Protein AF-A0A377ZJ27-F1 (afdb_monomer_lite)

Secondary structure (DSSP, 8-state):
--S-TTT-SPPPPEEEEEBTEEEETT--EEE-SSGGGTTTTT-BT-HHHHHHHHHHHHT-S--SS-----

pLDDT: mean 88.23, std 12.77, range [40.06, 98.0]

Radius of gyration: 16.58 Å; chains: 1; bounding box: 38×23×46 Å

Foldseek 3Di:
DQCCPVPDDGGFAFDDWFFQWTAGPVGDIDRDPCCVVPPQPRTPPDPVVVVVVVVVPVVPPDDPDDDDDD

InterPro domains:
  IPR005814 Aminotransferase class-III [PF00202] (10-59)
  IPR015421 Pyridoxal phosphate-dependent transferase, major domain [G3DSA:3.40.640.10] (47-64)
  IPR015422 Pyridoxal phosphate-dependent transferase, small domain [G3DSA:3.90.1150.10] (1-46)
  IPR015424 Pyridoxal phosphate-dependent transferase [SSF53383] (3-61)

Structure (mmCIF, N/CA/C/O backbone):
data_AF-A0A377ZJ27-F1
#
_entry.id   AF-A0A377ZJ27-F1
#
loop_
_atom_site.group_PDB
_atom_site.id
_atom_site.type_symbol
_atom_site.label_atom_id
_atom_site.label_alt_id
_atom_site.label_comp_id
_atom_site.label_asym_id
_atom_site.label_entity_id
_atom_site.label_seq_id
_atom_site.pdbx_PDB_ins_code
_atom_site.Cartn_x
_atom_site.Cartn_y
_atom_site.Cartn_z
_atom_site.occupancy
_atom_site.B_iso_or_equiv
_atom_site.auth_seq_id
_atom_site.auth_comp_id
_atom_site.auth_asym_id
_atom_site.auth_atom_id
_atom_site.pdbx_PDB_model_num
ATOM 1 N N . MET A 1 1 ? 1.210 12.660 10.703 1.00 56.53 1 MET A N 1
ATOM 2 C CA . MET A 1 1 ? 1.249 12.211 12.118 1.00 56.53 1 MET A CA 1
ATOM 3 C C . MET A 1 1 ? 0.514 10.872 12.216 1.00 56.53 1 MET A C 1
ATOM 5 O O . MET A 1 1 ? -0.504 10.750 11.553 1.00 56.53 1 MET A O 1
ATOM 9 N N . ARG A 1 2 ? 1.023 9.864 12.951 1.00 75.69 2 ARG A N 1
ATOM 10 C CA . ARG A 1 2 ? 0.417 8.505 13.046 1.00 75.69 2 ARG A CA 1
ATOM 11 C C . ARG A 1 2 ? -0.033 8.106 14.462 1.00 75.69 2 ARG A C 1
ATOM 13 O O . ARG A 1 2 ? -0.632 7.059 14.632 1.00 75.69 2 ARG A O 1
ATOM 20 N N . ALA A 1 3 ? 0.244 8.938 15.467 1.00 75.25 3 ALA A N 1
ATOM 21 C CA . ALA A 1 3 ? 0.015 8.626 16.881 1.00 75.25 3 ALA A CA 1
ATOM 22 C C . ALA A 1 3 ? -1.420 8.909 17.374 1.00 75.25 3 ALA A C 1
ATOM 24 O O . ALA A 1 3 ? -1.667 8.842 18.569 1.00 75.25 3 ALA A O 1
ATOM 25 N N . PHE A 1 4 ? -2.346 9.270 16.476 1.00 77.25 4 PHE A N 1
ATOM 26 C CA . PHE A 1 4 ? -3.772 9.513 16.764 1.00 77.25 4 PHE A CA 1
ATOM 27 C C . PHE A 1 4 ? -4.051 10.590 17.839 1.00 77.25 4 PHE A C 1
ATOM 29 O O . PHE A 1 4 ? -5.193 10.799 18.235 1.00 77.25 4 PHE A O 1
ATOM 36 N N . THR A 1 5 ? -3.046 11.378 18.238 1.00 74.50 5 THR A N 1
ATOM 37 C CA . THR A 1 5 ? -3.160 12.409 19.288 1.00 74.50 5 THR A CA 1
ATOM 38 C C . THR A 1 5 ? -4.178 13.509 18.977 1.00 74.50 5 THR A C 1
ATOM 40 O O . THR A 1 5 ? -4.641 14.173 19.893 1.00 74.50 5 THR A O 1
ATOM 43 N N . GLY A 1 6 ? -4.528 13.714 17.703 1.00 76.12 6 GLY A N 1
ATOM 44 C CA . GLY A 1 6 ? -5.540 14.690 17.281 1.00 76.12 6 GLY A CA 1
ATOM 45 C C . GLY A 1 6 ? -6.984 14.175 17.280 1.00 76.12 6 GLY A C 1
ATOM 46 O O . GLY A 1 6 ? -7.895 14.979 17.134 1.00 76.12 6 GLY A O 1
ATOM 47 N N . VAL A 1 7 ? -7.202 12.863 17.417 1.00 80.69 7 VAL A N 1
ATOM 48 C CA . VAL A 1 7 ? -8.538 12.231 17.362 1.00 80.69 7 VAL A CA 1
ATOM 49 C C . VAL A 1 7 ? -8.843 11.348 18.578 1.00 80.69 7 VAL A C 1
ATOM 51 O O . VAL A 1 7 ? -9.989 10.957 18.775 1.00 80.69 7 VAL A O 1
ATOM 54 N N . GLY A 1 8 ? -7.839 11.071 19.418 1.00 75.25 8 GLY A N 1
ATOM 55 C CA . GLY A 1 8 ? -7.952 10.151 20.549 1.00 75.25 8 GLY A CA 1
ATOM 56 C C . GLY A 1 8 ? -7.949 8.677 20.123 1.00 75.25 8 GLY A C 1
ATOM 57 O O . GLY A 1 8 ? -8.071 8.344 18.946 1.00 75.25 8 GLY A O 1
ATOM 58 N N . GLY A 1 9 ? -7.794 7.782 21.102 1.00 80.31 9 GLY A N 1
ATOM 59 C CA . GLY A 1 9 ? -7.759 6.332 20.882 1.00 80.31 9 GLY A CA 1
ATOM 60 C C . GLY A 1 9 ? -6.368 5.760 20.587 1.00 80.31 9 GLY A C 1
ATOM 61 O O . GLY A 1 9 ? -5.356 6.460 20.616 1.00 80.31 9 GLY A O 1
ATOM 62 N N . THR A 1 10 ? -6.328 4.451 20.337 1.00 82.31 10 THR A N 1
ATOM 63 C CA . THR A 1 10 ? -5.098 3.704 20.036 1.00 82.31 10 THR A CA 1
ATOM 64 C C . THR A 1 10 ? -4.817 3.741 18.529 1.00 82.31 10 THR A C 1
ATOM 66 O O . THR A 1 10 ? -5.747 3.532 17.747 1.00 82.31 10 THR A O 1
ATOM 69 N N . PRO A 1 11 ? -3.566 3.981 18.091 1.00 85.06 11 PRO A N 1
ATOM 70 C CA . PRO A 1 11 ? -3.206 3.914 16.678 1.00 85.06 11 PRO A CA 1
ATOM 71 C C . PRO A 1 11 ? -3.566 2.569 16.041 1.00 85.06 11 PRO A C 1
ATOM 73 O O . PRO A 1 11 ? -3.279 1.513 16.605 1.00 85.06 11 PRO A O 1
ATOM 76 N N . LEU A 1 12 ? -4.143 2.618 14.839 1.00 88.12 12 LEU A N 1
ATOM 77 C CA . LEU A 1 12 ? -4.407 1.424 14.037 1.00 88.12 12 LEU A CA 1
ATOM 78 C C . LEU A 1 12 ? -3.106 0.900 13.421 1.00 88.12 12 LEU A C 1
ATOM 80 O O . LEU A 1 12 ? -2.402 1.628 12.714 1.00 88.12 12 LEU A O 1
ATOM 84 N N . PHE A 1 13 ? -2.817 -0.377 13.659 1.00 93.00 13 PHE A N 1
ATOM 85 C CA . PHE A 1 13 ? -1.741 -1.100 12.990 1.00 93.00 13 PHE A CA 1
ATOM 86 C C . PHE A 1 13 ? -2.310 -1.831 11.777 1.00 93.00 13 PHE A C 1
ATOM 88 O O . PHE A 1 13 ? -3.203 -2.662 11.910 1.00 93.00 13 PHE A O 1
ATOM 95 N N . ILE A 1 14 ? -1.797 -1.495 10.594 1.00 95.19 14 ILE A N 1
ATOM 96 C CA . ILE A 1 14 ? -2.253 -2.042 9.315 1.00 95.19 14 ILE A CA 1
ATOM 97 C C . ILE A 1 14 ? -1.327 -3.182 8.892 1.00 95.19 14 ILE A C 1
ATOM 99 O O . ILE A 1 14 ? -0.117 -2.981 8.801 1.00 95.19 14 ILE A O 1
ATOM 103 N N . GLU A 1 15 ? -1.897 -4.353 8.614 1.00 97.12 15 GLU A N 1
ATOM 104 C CA . GLU A 1 15 ? -1.175 -5.532 8.126 1.00 97.12 15 GLU A CA 1
ATOM 105 C C . GLU A 1 15 ? -0.986 -5.477 6.605 1.00 97.12 15 GLU A C 1
ATOM 107 O O . GLU A 1 15 ? 0.110 -5.706 6.091 1.00 97.12 15 GLU A O 1
ATOM 112 N N . ARG A 1 16 ? -2.053 -5.157 5.863 1.00 96.38 16 ARG A N 1
ATOM 113 C CA . ARG A 1 16 ? -2.034 -5.120 4.394 1.00 96.38 16 ARG A CA 1
ATOM 114 C C . ARG A 1 16 ? -3.011 -4.098 3.828 1.00 96.38 16 ARG A C 1
ATOM 116 O O . ARG A 1 16 ? -3.918 -3.628 4.511 1.00 96.38 16 ARG A O 1
ATOM 123 N N . ALA A 1 17 ? -2.842 -3.791 2.548 1.00 97.06 17 ALA A N 1
ATOM 124 C CA . ALA A 1 17 ? -3.699 -2.880 1.805 1.00 97.06 17 ALA A CA 1
ATOM 125 C C . ALA A 1 17 ? -3.870 -3.375 0.363 1.00 97.06 17 ALA A C 1
ATOM 127 O O . ALA A 1 17 ? -2.906 -3.854 -0.235 1.00 97.06 17 ALA A O 1
ATOM 128 N N . ASP A 1 18 ? -5.078 -3.273 -0.188 1.00 97.50 18 ASP A N 1
ATOM 129 C CA . ASP A 1 18 ? -5.379 -3.680 -1.565 1.00 97.50 18 ASP A CA 1
ATOM 130 C C . ASP A 1 18 ? -6.539 -2.854 -2.130 1.00 97.50 18 ASP A C 1
ATOM 132 O O . ASP A 1 18 ? -7.584 -2.706 -1.488 1.00 97.50 18 ASP A O 1
ATOM 136 N N . GLY A 1 19 ? -6.340 -2.265 -3.312 1.00 96.81 19 GLY A N 1
ATOM 137 C CA . GLY A 1 19 ? -7.303 -1.349 -3.912 1.00 96.81 19 GLY A CA 1
ATOM 138 C C . GLY A 1 19 ? -7.598 -0.159 -2.995 1.00 96.81 19 GLY A C 1
ATOM 139 O O . GLY A 1 19 ? -6.688 0.549 -2.567 1.00 96.81 19 GLY A O 1
ATOM 140 N N . ALA A 1 20 ? -8.876 0.058 -2.685 1.00 96.94 20 ALA A N 1
ATOM 141 C CA . ALA A 1 20 ? -9.329 1.132 -1.800 1.00 96.94 20 ALA A CA 1
ATOM 142 C C . ALA A 1 20 ? -9.380 0.730 -0.312 1.00 96.94 20 ALA A C 1
ATOM 144 O O . ALA A 1 20 ? -9.956 1.467 0.485 1.00 96.94 20 ALA A O 1
ATOM 145 N N . TYR A 1 21 ? -8.834 -0.432 0.071 1.00 97.62 21 TYR A N 1
ATOM 146 C CA . TYR A 1 21 ? -8.997 -0.986 1.415 1.00 97.62 21 TYR A CA 1
ATOM 147 C C . TYR A 1 21 ? -7.686 -1.128 2.189 1.00 97.62 21 TYR A C 1
ATOM 149 O O . TYR A 1 21 ? -6.668 -1.562 1.645 1.00 97.62 21 TYR A O 1
ATOM 157 N N . LEU A 1 22 ? -7.761 -0.848 3.492 1.00 96.75 22 LEU A N 1
ATOM 158 C CA . LEU A 1 22 ? -6.766 -1.215 4.501 1.00 96.75 22 LEU A CA 1
ATOM 159 C C . LEU A 1 22 ? -7.313 -2.341 5.372 1.00 96.75 22 LEU A C 1
ATOM 161 O O . LEU A 1 22 ? -8.509 -2.377 5.660 1.00 96.75 22 LEU A O 1
ATOM 165 N N . TYR A 1 23 ? -6.427 -3.221 5.819 1.00 97.12 23 TYR A N 1
ATOM 166 C CA . TYR A 1 23 ? -6.745 -4.332 6.705 1.00 97.12 23 TYR A CA 1
ATOM 167 C C . TYR A 1 23 ? -5.841 -4.238 7.930 1.00 97.12 23 TYR A C 1
ATOM 169 O O . TYR A 1 23 ? -4.615 -4.223 7.787 1.00 97.12 23 TYR A O 1
ATOM 177 N N . ASP A 1 24 ? -6.437 -4.108 9.114 1.00 96.19 24 ASP A N 1
ATOM 178 C CA . ASP A 1 24 ? -5.675 -4.108 10.363 1.00 96.19 24 ASP A CA 1
ATOM 179 C C . ASP A 1 24 ? -5.206 -5.516 10.756 1.00 96.19 24 ASP A C 1
ATOM 181 O O . ASP A 1 24 ? -5.567 -6.511 10.126 1.00 96.19 24 ASP A O 1
ATOM 185 N N . VAL A 1 25 ? -4.364 -5.585 11.786 1.00 96.25 25 VAL A N 1
ATOM 186 C CA . VAL A 1 25 ? -3.810 -6.842 12.321 1.00 96.25 25 VAL A CA 1
ATOM 187 C C . VAL A 1 25 ? -4.860 -7.780 12.930 1.00 96.25 25 VAL A C 1
ATOM 189 O O . VAL A 1 25 ? -4.575 -8.960 13.115 1.00 96.25 25 VAL A O 1
ATOM 192 N N . ASP A 1 26 ? -6.068 -7.281 13.204 1.00 95.44 26 ASP A N 1
ATOM 193 C CA . ASP A 1 26 ? -7.209 -8.072 13.679 1.00 95.44 26 ASP A CA 1
ATOM 194 C C . ASP A 1 26 ? -8.109 -8.535 12.511 1.00 95.44 26 ASP A C 1
ATOM 196 O O . ASP A 1 26 ? -9.140 -9.182 12.712 1.00 95.44 26 ASP A O 1
ATOM 200 N N . GLY A 1 27 ? -7.726 -8.219 11.267 1.00 94.56 27 GLY A N 1
ATOM 201 C CA . GLY A 1 27 ? -8.414 -8.619 10.042 1.00 94.56 27 GLY A CA 1
ATOM 202 C C . GLY A 1 27 ? -9.588 -7.723 9.641 1.00 94.56 27 GLY A C 1
ATOM 203 O O . GLY A 1 27 ? -10.295 -8.037 8.678 1.00 94.56 27 GLY A O 1
ATOM 204 N N . LYS A 1 28 ? -9.819 -6.600 10.327 1.00 96.50 28 LYS A N 1
ATOM 205 C CA . LYS A 1 28 ? -10.902 -5.676 9.986 1.00 96.50 28 LYS A CA 1
ATOM 206 C C . LYS A 1 28 ? -10.524 -4.817 8.782 1.00 96.50 28 LYS A C 1
ATOM 208 O O . LYS A 1 28 ? -9.432 -4.257 8.705 1.00 96.50 28 LYS A O 1
ATOM 213 N N . ALA A 1 29 ? -11.464 -4.701 7.845 1.00 96.75 29 ALA A N 1
ATOM 214 C CA . ALA A 1 29 ? -11.312 -3.918 6.625 1.00 96.75 29 ALA A CA 1
ATOM 215 C C . ALA A 1 29 ? -11.877 -2.496 6.779 1.00 96.75 29 ALA A C 1
ATOM 217 O O . ALA A 1 29 ? -12.957 -2.297 7.340 1.00 96.75 29 ALA A O 1
ATOM 218 N N . TYR A 1 30 ? -11.172 -1.519 6.213 1.00 96.44 30 TYR A N 1
ATOM 219 C CA . TYR A 1 30 ? -11.540 -0.103 6.208 1.00 96.44 30 TYR A CA 1
ATOM 220 C C . TYR A 1 30 ? -11.435 0.453 4.791 1.00 96.44 30 TYR A C 1
ATOM 222 O O . TYR A 1 30 ? -10.479 0.136 4.087 1.00 96.44 30 TYR A O 1
ATOM 230 N N . ILE A 1 31 ? -12.378 1.309 4.385 1.00 96.62 31 ILE A N 1
ATOM 231 C CA . ILE A 1 31 ? -12.230 2.108 3.160 1.00 96.62 31 ILE A CA 1
ATOM 232 C C . ILE A 1 31 ? -11.202 3.211 3.439 1.00 96.62 31 ILE A C 1
ATOM 234 O O . ILE A 1 31 ? -11.350 3.968 4.400 1.00 96.62 31 ILE A O 1
ATOM 238 N N . ASP A 1 32 ? -10.161 3.295 2.615 1.00 95.06 32 ASP A N 1
ATOM 239 C CA . ASP A 1 32 ? -9.047 4.217 2.811 1.00 95.06 32 ASP A CA 1
ATOM 240 C C . ASP A 1 32 ? -9.248 5.544 2.076 1.00 95.06 32 ASP A C 1
ATOM 242 O O . ASP A 1 32 ? -9.088 5.639 0.860 1.00 95.06 32 ASP A O 1
ATO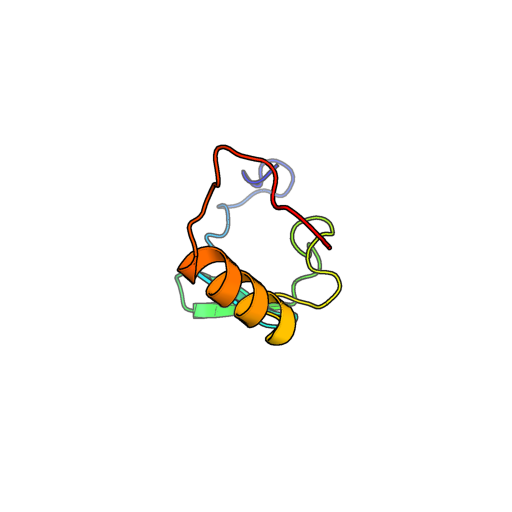M 246 N N . TYR A 1 33 ? -9.531 6.590 2.849 1.00 93.12 33 TYR A N 1
ATOM 247 C CA . TYR A 1 33 ? -9.549 7.978 2.376 1.00 93.12 33 TYR A CA 1
ATOM 248 C C . TYR A 1 33 ? -8.245 8.733 2.667 1.00 93.12 33 TYR A C 1
ATOM 250 O O . TYR A 1 33 ? -8.087 9.873 2.237 1.00 93.12 33 TYR A O 1
ATOM 258 N N . VAL A 1 34 ? -7.303 8.124 3.394 1.00 92.88 34 VAL A N 1
ATOM 259 C CA . VAL A 1 34 ? -5.977 8.702 3.638 1.00 92.88 34 VAL A CA 1
ATOM 260 C C . VAL A 1 34 ? -5.092 8.484 2.413 1.00 92.88 34 VAL A C 1
ATOM 262 O O . VAL A 1 34 ? -4.330 9.377 2.046 1.00 92.88 34 VAL A O 1
ATOM 265 N N . GLY A 1 35 ? -5.166 7.311 1.775 1.00 88.00 35 GLY A N 1
ATOM 266 C CA . GLY A 1 35 ? -4.478 7.023 0.511 1.00 88.00 35 GLY A CA 1
ATOM 267 C C . GLY A 1 35 ? -2.958 7.179 0.611 1.00 88.00 35 GLY A C 1
ATOM 268 O O . GLY A 1 35 ? -2.309 7.705 -0.297 1.00 88.00 35 GLY A O 1
ATOM 269 N N . SER A 1 36 ? -2.384 6.803 1.760 1.00 87.94 36 SER A N 1
ATOM 270 C CA . SER A 1 36 ? -0.984 7.071 2.132 1.00 87.94 36 SER A CA 1
ATOM 271 C C . SER A 1 36 ? -0.576 8.556 2.056 1.00 87.94 36 SER A C 1
ATOM 273 O O . SER A 1 36 ? 0.603 8.861 1.861 1.00 87.94 36 SER A O 1
ATOM 275 N N . TRP A 1 37 ? -1.521 9.480 2.240 1.00 90.50 37 TRP A N 1
ATOM 276 C CA . TRP A 1 37 ? -1.344 10.928 2.072 1.00 90.50 37 TRP A CA 1
ATOM 277 C C . TRP A 1 37 ? -1.115 11.365 0.614 1.00 90.50 37 TRP A C 1
ATOM 279 O O . TRP A 1 37 ? -0.483 12.392 0.377 1.00 90.50 37 TRP A O 1
ATOM 289 N N . GLY A 1 38 ? -1.605 10.590 -0.365 1.00 90.19 38 GLY A N 1
ATOM 290 C CA . GLY A 1 38 ? -1.579 10.944 -1.793 1.00 90.19 38 GLY A CA 1
ATOM 291 C C . GLY A 1 38 ? -0.963 9.924 -2.769 1.00 90.19 38 GLY A C 1
ATOM 292 O O . GLY A 1 38 ? -1.490 9.796 -3.872 1.00 90.19 38 GLY A O 1
ATOM 293 N N . PRO A 1 39 ? 0.102 9.165 -2.432 1.00 92.19 39 PRO A N 1
ATOM 294 C CA . PRO A 1 39 ? 0.758 8.251 -3.373 1.00 92.19 39 PRO A CA 1
ATOM 295 C C . PRO A 1 39 ? -0.151 7.162 -3.953 1.00 92.19 39 PRO A C 1
ATOM 297 O O . PRO A 1 39 ? 0.095 6.685 -5.058 1.00 92.19 39 PRO A O 1
ATOM 300 N N . MET A 1 40 ? -1.202 6.768 -3.230 1.00 94.12 40 MET A N 1
ATOM 301 C CA . MET A 1 40 ? -2.069 5.647 -3.607 1.00 94.12 40 MET A CA 1
ATOM 302 C C . MET A 1 40 ? -3.273 6.093 -4.442 1.00 94.12 40 MET A C 1
ATOM 304 O O . MET A 1 40 ? -4.386 5.615 -4.243 1.00 94.12 40 MET A O 1
ATOM 308 N N . VAL A 1 41 ? -3.063 7.004 -5.396 1.00 94.38 41 VAL A N 1
ATOM 309 C CA . VAL A 1 41 ? -4.130 7.510 -6.282 1.00 94.38 41 VAL A CA 1
ATOM 310 C C . VAL A 1 41 ? -4.763 6.410 -7.145 1.00 94.38 41 VAL A C 1
ATOM 312 O O . VAL A 1 41 ? -5.948 6.475 -7.453 1.00 94.38 41 VAL A O 1
ATOM 315 N N . LEU A 1 42 ? -3.997 5.370 -7.494 1.00 95.62 42 LEU A N 1
ATOM 316 C CA . LEU A 1 42 ? -4.492 4.180 -8.204 1.00 95.62 42 LEU A CA 1
ATOM 317 C C . LEU A 1 42 ? -4.906 3.045 -7.250 1.00 95.62 42 LEU A C 1
ATOM 319 O O . LEU A 1 42 ? -5.085 1.907 -7.682 1.00 95.62 42 LEU A O 1
ATOM 323 N N . GLY A 1 43 ? -5.028 3.340 -5.955 1.00 95.62 43 GLY A N 1
ATOM 324 C CA . GLY A 1 43 ? -5.217 2.349 -4.906 1.00 95.62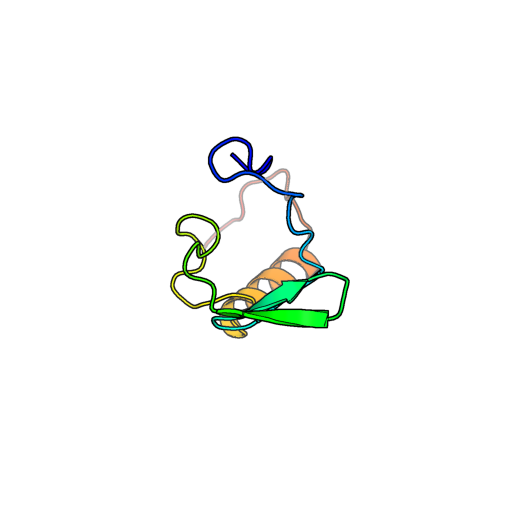 43 GLY A CA 1
ATOM 325 C C . GLY A 1 43 ? -3.928 1.628 -4.510 1.00 95.62 43 GLY A C 1
ATOM 326 O O . GLY A 1 43 ? -2.887 1.699 -5.171 1.00 95.62 43 GLY A O 1
ATOM 327 N N . HIS A 1 44 ? -4.006 0.924 -3.387 1.00 97.81 44 HIS A N 1
ATOM 328 C CA . HIS A 1 44 ? -2.922 0.102 -2.866 1.00 97.81 44 HIS A CA 1
ATOM 329 C C . HIS A 1 44 ? -2.715 -1.148 -3.718 1.00 97.81 44 HIS A C 1
ATOM 331 O O . HIS A 1 44 ? -3.658 -1.687 -4.295 1.00 97.81 44 HIS A O 1
AT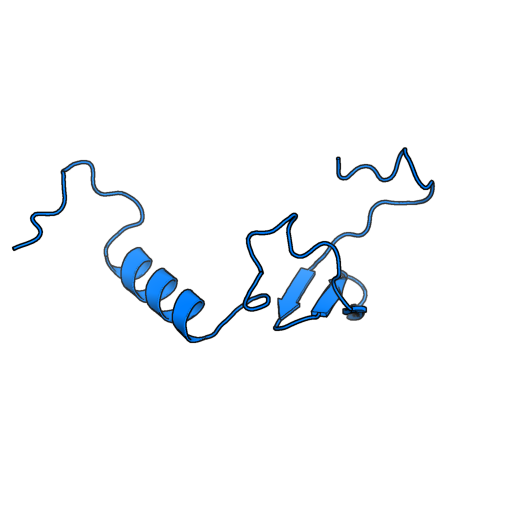OM 337 N N . ASN A 1 45 ? -1.473 -1.638 -3.758 1.00 97.19 45 ASN A N 1
ATOM 338 C CA . ASN A 1 45 ? -1.108 -2.909 -4.394 1.00 97.19 45 ASN A CA 1
ATOM 339 C C . ASN A 1 45 ? -1.532 -3.046 -5.877 1.00 97.19 45 ASN A C 1
ATOM 341 O O . ASN A 1 45 ? -1.765 -4.151 -6.376 1.00 97.19 45 ASN A O 1
ATOM 345 N N . HIS A 1 46 ? -1.597 -1.929 -6.611 1.00 97.69 46 HIS A N 1
ATOM 346 C CA . HIS A 1 46 ? -1.984 -1.944 -8.019 1.00 97.69 46 HIS A CA 1
ATOM 347 C C . HIS A 1 46 ? -1.083 -2.905 -8.830 1.00 97.69 46 HIS A C 1
ATOM 349 O O . HIS A 1 46 ? 0.146 -2.754 -8.809 1.00 97.69 46 HIS A O 1
ATOM 355 N N . PRO A 1 47 ? -1.648 -3.873 -9.581 1.00 97.75 47 PRO A N 1
ATOM 356 C CA . PRO A 1 47 ? -0.897 -5.005 -10.130 1.00 97.75 47 PRO A CA 1
ATOM 357 C C . PRO A 1 47 ? 0.237 -4.582 -11.067 1.00 97.75 47 PRO A C 1
ATOM 359 O O . PRO A 1 47 ? 1.337 -5.120 -10.976 1.00 97.75 47 PRO A O 1
ATOM 362 N N . ALA A 1 48 ? 0.010 -3.575 -11.916 1.00 97.75 48 ALA A N 1
ATOM 363 C CA . ALA A 1 48 ? 1.047 -3.067 -12.816 1.00 97.75 48 ALA A CA 1
ATOM 364 C C . ALA A 1 48 ? 2.244 -2.456 -12.059 1.00 97.75 48 ALA A C 1
ATOM 366 O O . ALA A 1 48 ? 3.391 -2.684 -12.435 1.00 97.75 48 ALA A O 1
ATOM 367 N N . ILE A 1 49 ? 1.985 -1.729 -10.965 1.00 97.00 49 ILE A N 1
ATOM 368 C CA . ILE A 1 49 ? 3.031 -1.090 -10.154 1.00 97.00 49 ILE A CA 1
ATOM 369 C C . ILE A 1 49 ? 3.783 -2.154 -9.361 1.00 97.00 49 ILE A C 1
ATOM 371 O O . ILE A 1 49 ? 5.011 -2.185 -9.395 1.00 97.00 49 ILE A O 1
ATOM 375 N N . ARG A 1 50 ? 3.055 -3.062 -8.694 1.00 97.62 50 ARG A N 1
ATOM 376 C CA . ARG A 1 50 ? 3.653 -4.182 -7.958 1.00 97.62 50 ARG A CA 1
ATOM 377 C C . ARG A 1 50 ? 4.598 -4.975 -8.857 1.00 97.62 50 ARG A C 1
ATOM 379 O O . ARG A 1 50 ? 5.738 -5.218 -8.474 1.00 97.62 50 ARG A O 1
ATOM 386 N N . ASN A 1 51 ? 4.141 -5.357 -10.048 1.00 98.00 51 ASN A N 1
ATOM 387 C CA . ASN A 1 51 ? 4.939 -6.168 -10.962 1.00 98.00 51 ASN A CA 1
ATOM 388 C C . ASN A 1 51 ? 6.197 -5.422 -11.433 1.00 98.00 51 ASN A C 1
ATOM 390 O O . ASN A 1 51 ? 7.275 -6.008 -11.422 1.00 98.00 51 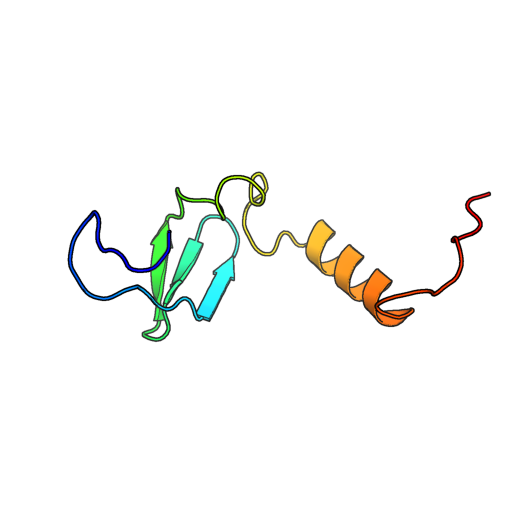ASN A O 1
ATOM 394 N N . ALA A 1 52 ? 6.091 -4.128 -11.753 1.00 97.44 52 ALA A N 1
ATOM 395 C CA . ALA A 1 52 ? 7.248 -3.309 -12.119 1.00 97.44 52 ALA A CA 1
ATOM 396 C C . ALA A 1 52 ? 8.272 -3.189 -10.973 1.00 97.44 52 ALA A C 1
ATOM 398 O O . ALA A 1 52 ? 9.479 -3.255 -11.208 1.00 97.44 52 ALA A O 1
ATOM 399 N N . VAL A 1 53 ? 7.807 -3.055 -9.725 1.00 97.00 53 VAL A N 1
ATOM 400 C CA . VAL A 1 53 ? 8.678 -3.030 -8.537 1.00 97.00 53 VAL A CA 1
ATOM 401 C C . VAL A 1 53 ? 9.369 -4.378 -8.332 1.00 97.00 53 VAL A C 1
ATOM 403 O O . VAL A 1 53 ? 10.575 -4.400 -8.102 1.00 97.00 53 VAL A O 1
ATOM 406 N N . ILE A 1 54 ? 8.642 -5.495 -8.452 1.00 97.69 54 ILE A N 1
ATOM 407 C CA . ILE A 1 54 ? 9.210 -6.850 -8.344 1.00 97.69 54 ILE A CA 1
ATOM 408 C C . ILE A 1 54 ? 10.278 -7.072 -9.422 1.00 97.69 54 ILE A C 1
ATOM 410 O O . ILE A 1 54 ? 11.377 -7.537 -9.118 1.00 97.69 54 ILE A O 1
ATOM 414 N N . GLU A 1 55 ? 9.993 -6.695 -10.670 1.00 96.75 55 GLU A N 1
ATOM 415 C CA . GLU A 1 55 ? 10.946 -6.807 -11.775 1.00 96.75 55 GLU A CA 1
ATOM 416 C C . GLU A 1 55 ? 12.194 -5.948 -11.526 1.00 96.75 55 GLU A C 1
ATOM 418 O O . GLU A 1 55 ? 13.323 -6.422 -11.673 1.00 96.75 55 GLU A O 1
ATOM 423 N N . ALA A 1 56 ? 12.024 -4.694 -11.101 1.00 94.62 56 ALA A N 1
ATOM 424 C CA . ALA A 1 56 ? 13.145 -3.826 -10.758 1.00 94.62 56 ALA A CA 1
ATOM 425 C C . ALA A 1 56 ? 13.991 -4.419 -9.620 1.00 94.62 56 ALA A C 1
ATOM 427 O O . ALA A 1 56 ? 15.208 -4.525 -9.765 1.00 94.62 56 ALA A O 1
ATOM 428 N N . ALA A 1 57 ? 13.351 -4.878 -8.541 1.00 95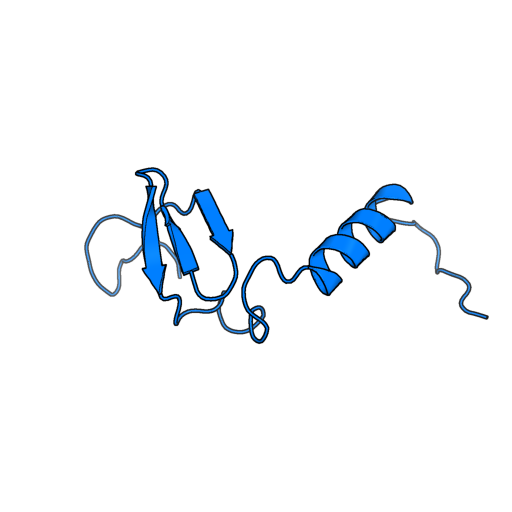.81 57 ALA A N 1
ATOM 429 C CA . ALA A 1 57 ? 14.017 -5.471 -7.385 1.00 95.81 57 ALA A CA 1
ATOM 430 C C . ALA A 1 57 ? 14.793 -6.748 -7.739 1.00 95.81 57 ALA A C 1
ATOM 432 O O . ALA A 1 57 ? 15.876 -6.965 -7.196 1.00 95.81 57 ALA A O 1
ATOM 433 N N . SER A 1 58 ? 14.303 -7.546 -8.698 1.00 95.19 58 SER A N 1
ATOM 434 C CA . SER A 1 58 ? 15.002 -8.746 -9.186 1.00 95.19 58 SER A CA 1
ATOM 435 C C . SER A 1 58 ? 16.378 -8.450 -9.804 1.00 95.19 58 SER A C 1
ATOM 437 O O . SER A 1 58 ? 17.235 -9.327 -9.854 1.00 95.19 58 SER A O 1
ATOM 439 N N . ARG A 1 59 ? 16.621 -7.201 -10.231 1.00 92.44 59 ARG A N 1
ATOM 440 C CA . ARG A 1 59 ? 17.896 -6.735 -10.804 1.00 92.44 59 ARG A CA 1
ATOM 441 C C . ARG A 1 59 ? 18.786 -6.000 -9.793 1.00 92.44 59 ARG A C 1
ATOM 443 O O . ARG A 1 59 ? 19.868 -5.546 -10.161 1.00 92.44 59 ARG A O 1
ATOM 450 N N . GLY A 1 60 ? 18.348 -5.892 -8.537 1.00 90.94 60 GLY A N 1
ATOM 451 C CA . GLY A 1 60 ? 19.029 -5.179 -7.457 1.00 90.94 60 GLY A CA 1
ATOM 452 C C . GLY A 1 60 ? 18.302 -3.898 -7.033 1.00 90.94 60 GLY A C 1
ATOM 453 O O . GLY A 1 60 ? 17.793 -3.145 -7.859 1.00 90.94 60 GLY A O 1
ATOM 454 N N . LEU A 1 61 ? 18.275 -3.634 -5.721 1.00 91.12 61 LEU A N 1
ATOM 455 C CA . LEU A 1 61 ? 17.551 -2.497 -5.124 1.00 91.12 61 LEU A CA 1
ATOM 456 C C . LEU A 1 61 ? 18.243 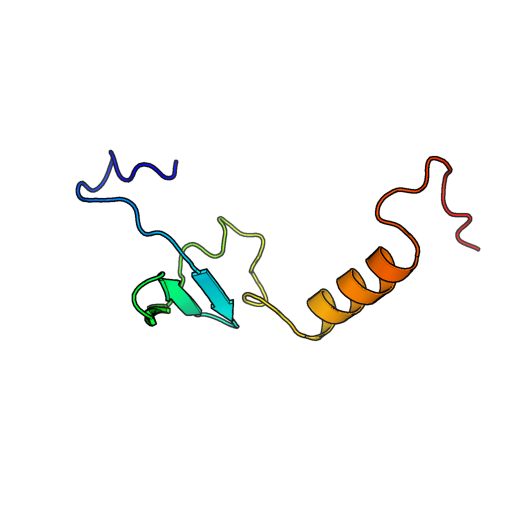-1.143 -5.330 1.00 91.12 61 LEU A C 1
ATOM 458 O O . LEU A 1 61 ? 17.606 -0.096 -5.252 1.00 91.12 61 LEU A O 1
ATOM 462 N N . SER A 1 62 ? 19.551 -1.155 -5.567 1.00 86.94 62 SER A N 1
ATOM 463 C CA . SER A 1 62 ? 20.338 0.035 -5.859 1.00 86.94 62 SER A CA 1
ATOM 464 C C . SER A 1 62 ? 21.487 -0.345 -6.776 1.00 86.94 62 SER A C 1
ATOM 466 O O . SER A 1 62 ? 22.156 -1.358 -6.574 1.00 86.94 62 SER A O 1
ATOM 468 N N . LEU A 1 63 ? 21.719 0.483 -7.785 1.00 75.62 63 LEU A N 1
ATOM 469 C CA . LEU A 1 63 ? 22.858 0.368 -8.675 1.00 75.62 63 LEU A CA 1
ATOM 470 C C . LEU A 1 63 ? 23.715 1.607 -8.422 1.00 75.62 63 LEU A C 1
ATOM 472 O O . LEU A 1 63 ? 23.284 2.724 -8.694 1.00 75.62 63 LEU A O 1
ATOM 476 N N . ALA A 1 64 ? 24.940 1.430 -7.920 1.00 71.00 64 ALA A N 1
ATOM 477 C CA . ALA A 1 64 ? 25.884 2.523 -7.633 1.00 71.00 64 ALA A CA 1
ATOM 478 C C . ALA A 1 64 ? 26.401 3.248 -8.900 1.00 71.00 64 ALA A C 1
ATOM 480 O O . ALA A 1 64 ? 27.393 3.972 -8.876 1.00 71.00 64 ALA A O 1
ATOM 481 N N . ARG A 1 65 ? 25.743 3.029 -10.040 1.00 64.00 65 ARG A N 1
ATOM 482 C CA . ARG A 1 65 ? 26.072 3.570 -11.349 1.00 64.00 65 ARG A CA 1
ATOM 483 C C . ARG A 1 65 ? 24.784 3.937 -12.073 1.00 64.00 65 ARG A C 1
ATOM 485 O O . ARG A 1 65 ? 23.806 3.197 -12.030 1.00 64.00 65 ARG A O 1
ATOM 492 N N . ARG A 1 66 ? 24.821 5.050 -12.811 1.00 65.88 66 ARG A N 1
ATOM 493 C CA . ARG A 1 66 ? 23.724 5.475 -13.687 1.00 65.88 66 ARG A CA 1
ATOM 494 C C . ARG A 1 66 ? 23.314 4.346 -14.651 1.00 65.88 66 ARG A C 1
ATOM 496 O O . ARG A 1 66 ? 24.186 3.853 -15.377 1.00 65.88 66 ARG A O 1
ATOM 503 N N . PRO A 1 67 ? 22.020 3.992 -14.732 1.00 63.78 67 PRO A N 1
ATOM 504 C CA . PRO A 1 67 ? 21.519 3.148 -15.807 1.00 63.78 67 PRO A CA 1
ATOM 505 C C . PRO A 1 67 ? 21.794 3.839 -17.147 1.00 63.78 67 PRO A C 1
ATOM 507 O O . PRO A 1 67 ? 21.528 5.034 -17.303 1.00 63.78 67 PRO A O 1
ATOM 510 N N . LYS A 1 68 ? 22.361 3.109 -18.112 1.00 57.53 68 LYS A N 1
ATOM 511 C CA . LYS A 1 68 ? 22.456 3.594 -19.492 1.00 57.53 68 LYS A CA 1
ATOM 512 C C . LYS A 1 68 ? 21.097 3.372 -20.151 1.00 57.53 68 LYS A C 1
ATOM 514 O O . LYS A 1 68 ? 20.834 2.278 -20.635 1.00 57.53 68 LYS A O 1
ATOM 519 N N . TRP A 1 69 ? 20.245 4.388 -20.143 1.00 54.81 69 TRP A N 1
ATOM 520 C CA . TRP A 1 69 ? 19.090 4.423 -21.035 1.00 54.81 69 TRP A CA 1
ATOM 521 C C . TRP A 1 69 ? 19.619 4.714 -22.449 1.00 54.81 69 TRP A C 1
ATOM 523 O O . TRP A 1 69 ? 20.355 5.688 -22.625 1.00 54.81 69 TRP A O 1
ATOM 533 N N . LYS A 1 70 ? 19.359 3.813 -23.403 1.00 40.06 70 LYS A N 1
ATOM 534 C CA . LYS A 1 70 ? 19.502 4.092 -24.839 1.00 40.06 70 LYS A CA 1
ATOM 535 C C . LYS A 1 70 ? 18.218 4.723 -25.347 1.00 40.06 70 LYS A C 1
ATOM 537 O O . LYS A 1 70 ? 17.154 4.304 -24.841 1.00 40.06 70 LYS A O 1
#

Sequence (70 aa):
MRAFTGVGGTPLFIERADGAYLYDVDGKAYIDYVGSWGPMVLGHNHPAIRNAVIEAASRGLSLARRPKWK

Organism: Klebsiella pneumoniae (NCBI:txid573)